Protein AF-A0A0G1MVU1-F1 (afdb_monomer_lite)

Secondary structure (DSSP, 8-state):
-HHHHHHHHHHHHIIIIIHHHTTT-----TT-HHHHHHHHHTTSSS-HHHHHHHHHHTTPPPPS-EEEEE--HHHHHHHHHH-HHHHHHHHHTT--HHHHHH--TT--HHHHHHHHHHHHHHHHHHHHHHHHTT--EEEEETTT--HHHHHHHHHHHTT---

Foldseek 3Di:
DLLVVLLVLLVVCVVPPVVQVVVVDDDDDDCPDLNSQLLSCLVVPDHSVRSVVSSVVSVRDQDQEAEAEDEDLVVVVVCVVPPPVVVVCCVVVVHPPPVDSLDDDPDDPVVSSVSSVSSRVSSVVSQVVSVVVVHHYHYHYPVDDDPVVVVVVVCVSSVNPD

Structure (mmCIF, N/CA/C/O backbone):
data_AF-A0A0G1MVU1-F1
#
_entry.id   AF-A0A0G1MVU1-F1
#
loop_
_atom_site.group_PDB
_atom_site.id
_atom_site.type_symbol
_atom_site.label_atom_id
_atom_site.label_alt_id
_atom_site.label_comp_id
_atom_site.label_asym_id
_atom_site.label_entity_id
_atom_site.label_seq_id
_atom_site.pdbx_PDB_ins_code
_atom_site.Cartn_x
_atom_site.Cartn_y
_atom_site.Cartn_z
_atom_site.occupancy
_atom_site.B_iso_or_equiv
_atom_site.auth_seq_id
_atom_site.auth_comp_id
_atom_site.auth_asym_id
_atom_site.auth_atom_id
_atom_site.pdbx_PDB_model_num
ATOM 1 N N . MET A 1 1 ? -0.578 19.004 -7.685 1.00 54.09 1 MET A N 1
ATOM 2 C CA . MET A 1 1 ? -1.606 17.970 -7.981 1.00 54.09 1 MET A CA 1
ATOM 3 C C . MET A 1 1 ? -1.677 16.858 -6.925 1.00 54.09 1 MET A C 1
ATOM 5 O O . MET A 1 1 ? -2.717 16.225 -6.815 1.00 54.09 1 MET A O 1
ATOM 9 N N . THR A 1 2 ? -0.630 16.641 -6.127 1.00 59.50 2 THR A N 1
ATOM 10 C CA . THR A 1 2 ? -0.486 15.576 -5.110 1.00 59.50 2 THR A CA 1
ATOM 11 C C . THR A 1 2 ? -1.556 15.619 -4.007 1.00 59.50 2 THR A C 1
ATOM 13 O O . THR A 1 2 ? -2.169 14.600 -3.702 1.00 59.50 2 THR A O 1
ATOM 16 N N . GLY A 1 3 ? -1.866 16.808 -3.473 1.00 64.69 3 GLY A N 1
ATOM 17 C CA . GLY A 1 3 ? -2.856 16.957 -2.396 1.00 64.69 3 GLY A CA 1
ATOM 18 C C . GLY A 1 3 ? -4.302 16.638 -2.795 1.00 64.69 3 GLY A C 1
ATOM 19 O O . GLY A 1 3 ? -5.045 16.085 -1.992 1.00 64.69 3 GLY A O 1
ATOM 20 N N . ALA A 1 4 ? -4.688 16.890 -4.051 1.00 71.50 4 ALA A N 1
ATOM 21 C CA . ALA A 1 4 ? -6.047 16.616 -4.528 1.00 71.50 4 ALA A CA 1
ATOM 22 C C . ALA A 1 4 ? -6.365 15.110 -4.561 1.00 71.50 4 ALA A C 1
ATOM 24 O O . ALA A 1 4 ? -7.478 14.701 -4.240 1.00 71.50 4 ALA A O 1
ATOM 25 N N . LEU A 1 5 ? -5.380 14.268 -4.902 1.00 71.38 5 LEU A N 1
ATOM 26 C CA . LEU A 1 5 ? -5.561 12.814 -4.902 1.00 71.38 5 LEU A CA 1
ATOM 27 C C . LEU A 1 5 ? -5.661 12.252 -3.477 1.00 71.38 5 LEU A C 1
ATOM 29 O O . LEU A 1 5 ? -6.431 11.324 -3.235 1.00 71.38 5 LEU A O 1
ATOM 33 N N . ILE A 1 6 ? -4.879 12.805 -2.546 1.00 72.75 6 ILE A N 1
ATOM 34 C CA . ILE A 1 6 ? -4.906 12.411 -1.134 1.00 72.75 6 ILE A CA 1
ATOM 35 C C . ILE A 1 6 ? -6.269 12.758 -0.522 1.00 72.75 6 ILE A C 1
ATOM 37 O O . ILE A 1 6 ? -6.890 11.888 0.083 1.00 72.75 6 ILE A O 1
ATOM 41 N N . ALA A 1 7 ? -6.771 13.972 -0.769 1.00 76.94 7 ALA A N 1
ATOM 42 C CA . ALA A 1 7 ? -8.097 14.400 -0.324 1.00 76.94 7 ALA A CA 1
ATOM 43 C C . ALA A 1 7 ? -9.210 13.498 -0.884 1.00 76.94 7 ALA A C 1
ATOM 45 O O . ALA A 1 7 ? -10.004 12.954 -0.124 1.00 76.94 7 ALA A O 1
ATOM 46 N N . HIS A 1 8 ? -9.194 13.219 -2.192 1.00 78.81 8 HIS A N 1
ATOM 47 C CA . HIS A 1 8 ? -10.178 12.326 -2.808 1.00 78.81 8 HIS A CA 1
ATOM 48 C C . HIS A 1 8 ? -10.160 10.907 -2.209 1.00 78.81 8 HIS A C 1
ATOM 50 O O . HIS A 1 8 ? -11.207 10.294 -2.002 1.00 78.81 8 HIS A O 1
ATOM 56 N N . ARG A 1 9 ? -8.973 10.368 -1.893 1.00 76.75 9 ARG A N 1
ATOM 57 C CA . ARG A 1 9 ? -8.858 9.072 -1.203 1.00 76.75 9 ARG A CA 1
ATOM 58 C C . ARG A 1 9 ? -9.394 9.126 0.224 1.00 76.75 9 ARG A C 1
ATOM 60 O O . ARG A 1 9 ? -9.969 8.135 0.666 1.00 76.75 9 ARG A O 1
ATOM 67 N N . ALA A 1 10 ? -9.208 10.241 0.926 1.00 81.38 10 ALA A N 1
ATOM 68 C CA . ALA A 1 10 ? -9.767 10.432 2.257 1.00 81.38 10 ALA A CA 1
ATOM 69 C C . ALA A 1 10 ? -11.300 10.428 2.231 1.00 81.38 10 ALA A C 1
ATOM 71 O O . ALA A 1 10 ? -11.906 9.775 3.078 1.00 81.38 10 ALA A O 1
ATOM 72 N N . ASP A 1 11 ? -11.912 11.061 1.229 1.00 82.88 11 ASP A N 1
ATOM 73 C CA . ASP A 1 11 ? -13.370 11.073 1.066 1.00 82.88 11 ASP A CA 1
ATOM 74 C C . ASP A 1 11 ? -13.922 9.657 0.843 1.00 82.88 11 ASP A C 1
ATOM 76 O O . ASP A 1 11 ? -14.797 9.214 1.586 1.00 82.88 11 ASP A O 1
ATOM 80 N N . ILE A 1 12 ? -13.329 8.894 -0.087 1.00 82.50 12 ILE A N 1
ATOM 81 C CA . ILE A 1 12 ? -13.685 7.482 -0.333 1.00 82.50 12 ILE A CA 1
ATOM 82 C C . ILE A 1 12 ? -13.532 6.646 0.945 1.00 82.50 12 ILE A C 1
ATOM 84 O O . ILE A 1 12 ? -14.373 5.800 1.261 1.00 82.50 12 ILE A O 1
ATOM 88 N N . TYR A 1 13 ? -12.436 6.853 1.680 1.00 83.75 13 TYR A N 1
ATOM 89 C CA . TYR A 1 13 ? -12.163 6.113 2.908 1.00 83.75 13 TYR A CA 1
ATOM 90 C C . TYR A 1 13 ? -13.210 6.419 3.985 1.00 83.75 13 TYR A C 1
ATOM 92 O O . TYR A 1 13 ? -13.734 5.503 4.620 1.00 83.75 13 TYR A O 1
ATOM 100 N N . ARG A 1 14 ? -13.570 7.692 4.157 1.00 82.00 14 ARG A N 1
ATOM 101 C CA . ARG A 1 14 ? -14.588 8.113 5.122 1.00 82.00 14 ARG A CA 1
ATOM 102 C C . ARG A 1 14 ? -15.966 7.555 4.769 1.00 82.00 14 ARG A C 1
ATOM 104 O O . ARG A 1 14 ? -16.657 7.035 5.639 1.00 82.00 14 ARG A O 1
ATOM 111 N N . GLU A 1 15 ? -16.345 7.605 3.497 1.00 83.62 15 GLU A N 1
ATOM 112 C CA . GLU A 1 15 ? -17.660 7.145 3.050 1.00 83.62 15 GLU A CA 1
ATOM 113 C C . GLU A 1 15 ? -17.829 5.622 3.177 1.00 83.62 15 GLU A C 1
ATOM 115 O O . GLU A 1 15 ? -18.877 5.135 3.606 1.00 83.62 15 GLU A O 1
ATOM 120 N N . HIS A 1 16 ? -16.804 4.846 2.816 1.00 83.75 16 HIS A N 1
ATOM 121 C CA . HIS A 1 16 ? -16.960 3.396 2.656 1.00 83.75 16 HIS A CA 1
ATOM 122 C C . HIS A 1 16 ? -16.268 2.545 3.717 1.00 83.75 16 HIS A C 1
ATOM 124 O O . HIS A 1 16 ? -16.666 1.389 3.899 1.00 83.75 16 HIS A O 1
ATOM 130 N N . VAL A 1 17 ? -15.233 3.065 4.378 1.00 86.62 17 VAL A N 1
ATOM 131 C CA . VAL A 1 17 ? -14.455 2.321 5.379 1.00 86.62 17 VAL A CA 1
ATOM 132 C C . VAL A 1 17 ? -14.889 2.719 6.781 1.00 86.62 17 VAL A C 1
ATOM 134 O O . VAL A 1 17 ? -15.364 1.864 7.524 1.00 86.62 17 VAL A O 1
ATOM 137 N N . GLU A 1 18 ? -14.806 4.004 7.122 1.00 85.06 18 GLU A N 1
ATOM 138 C CA . GLU A 1 18 ? -15.105 4.508 8.473 1.00 85.06 18 GLU A CA 1
ATOM 139 C C . GLU A 1 18 ? -16.523 4.136 8.930 1.00 85.06 18 GLU A C 1
ATOM 141 O O . GLU A 1 18 ? -16.690 3.516 9.981 1.00 85.06 18 GLU A O 1
ATOM 146 N N . ALA A 1 19 ? -17.528 4.364 8.079 1.00 84.44 19 ALA A N 1
ATOM 147 C CA . ALA A 1 19 ? -18.923 4.025 8.372 1.00 84.44 19 ALA A CA 1
ATOM 148 C C . ALA A 1 19 ? -19.172 2.520 8.618 1.00 84.44 19 ALA A C 1
ATOM 150 O O . ALA A 1 19 ? -20.145 2.143 9.274 1.00 84.44 19 ALA A O 1
ATOM 151 N N . LYS A 1 20 ? -18.327 1.632 8.075 1.00 90.19 20 LYS A N 1
ATOM 152 C CA . LYS A 1 20 ? -18.409 0.179 8.314 1.00 90.19 20 LYS A CA 1
ATOM 153 C C . LYS A 1 20 ? -17.645 -0.227 9.571 1.00 90.19 20 LYS A C 1
ATOM 155 O O . LYS A 1 20 ? -18.124 -1.079 10.316 1.00 90.19 20 LYS A O 1
ATOM 160 N N . LEU A 1 21 ? -16.500 0.405 9.831 1.00 88.94 21 LEU A N 1
ATOM 161 C CA . LEU A 1 21 ? -15.728 0.192 11.057 1.00 88.94 21 LEU A CA 1
ATOM 162 C C . LEU A 1 21 ? -16.533 0.588 12.302 1.00 88.94 21 LEU A C 1
ATOM 164 O O . LEU A 1 21 ? -16.515 -0.134 13.292 1.00 88.94 21 LEU A O 1
ATOM 168 N N . GLU A 1 22 ? -17.293 1.686 12.245 1.00 87.81 22 GLU A N 1
ATOM 169 C CA . GLU A 1 22 ? -18.182 2.120 13.339 1.00 87.81 22 GLU A CA 1
ATOM 170 C C . GLU A 1 22 ? -19.292 1.110 13.656 1.00 87.81 22 GLU A C 1
ATOM 172 O O . GLU A 1 22 ? -19.757 1.034 14.790 1.00 87.81 22 GLU A O 1
ATOM 177 N N . LYS A 1 23 ? -19.670 0.279 12.680 1.00 90.56 23 LYS A N 1
ATOM 178 C CA . LYS A 1 23 ? -20.621 -0.830 12.855 1.00 90.56 23 LYS A CA 1
ATOM 179 C C . LYS A 1 23 ? -19.957 -2.116 13.364 1.00 90.56 23 LYS A C 1
ATOM 181 O O . LYS A 1 23 ? -20.600 -3.160 13.378 1.00 90.56 23 LYS A O 1
ATOM 186 N N . GLY A 1 24 ? -18.676 -2.066 13.733 1.00 88.31 24 GLY A N 1
ATOM 187 C CA . GLY A 1 24 ? -17.911 -3.223 14.204 1.00 88.31 24 GLY A CA 1
ATOM 188 C C . GLY A 1 24 ? -17.528 -4.214 13.101 1.00 88.31 24 GLY A C 1
ATOM 189 O O . GLY A 1 24 ? -17.197 -5.358 13.402 1.00 88.31 24 GLY A O 1
ATOM 190 N N . MET A 1 25 ? -17.585 -3.814 11.826 1.00 89.56 25 MET A N 1
ATOM 191 C CA . MET A 1 25 ? -17.243 -4.695 10.707 1.00 89.56 25 MET A CA 1
ATOM 192 C C . MET A 1 25 ? -15.738 -4.704 10.426 1.00 89.56 25 MET A C 1
ATOM 194 O O . MET A 1 25 ? -15.066 -3.679 10.530 1.00 89.56 25 MET A O 1
ATOM 198 N N . VAL A 1 26 ? -15.228 -5.841 9.948 1.00 86.69 26 VAL A N 1
ATOM 199 C CA . VAL A 1 26 ? -13.899 -5.924 9.325 1.00 86.69 26 VAL A CA 1
ATOM 200 C C . VAL A 1 26 ? -13.991 -5.425 7.882 1.00 86.69 26 VAL A C 1
ATOM 202 O O . VAL A 1 26 ? -14.879 -5.830 7.130 1.00 86.69 26 VAL A O 1
ATOM 205 N N . VAL A 1 27 ? -13.068 -4.549 7.477 1.00 88.38 27 VAL A N 1
ATOM 206 C CA . VAL A 1 27 ? -13.032 -3.975 6.124 1.00 88.38 27 VAL A CA 1
ATOM 207 C C . VAL A 1 27 ? -11.693 -4.266 5.459 1.00 88.38 27 VAL A C 1
ATOM 209 O O . VAL A 1 27 ? -10.641 -3.885 5.968 1.00 88.38 27 VAL A O 1
ATOM 212 N N . ILE A 1 28 ? -11.738 -4.886 4.278 1.00 87.38 28 ILE A N 1
ATOM 213 C CA . ILE A 1 28 ? -10.563 -5.084 3.424 1.00 87.38 28 ILE A CA 1
ATOM 214 C C . ILE A 1 28 ? -10.524 -3.963 2.382 1.00 87.38 28 ILE A C 1
ATOM 216 O O . ILE A 1 28 ? -11.317 -3.938 1.441 1.00 87.38 28 ILE A O 1
ATOM 220 N N . ALA A 1 29 ? -9.584 -3.031 2.542 1.00 85.50 29 ALA A N 1
ATOM 221 C CA . ALA A 1 29 ? -9.366 -1.938 1.600 1.00 85.50 29 ALA A CA 1
ATOM 222 C C . ALA A 1 29 ? -8.297 -2.314 0.559 1.00 85.50 29 ALA A C 1
ATOM 224 O O . ALA A 1 29 ? -7.092 -2.219 0.812 1.00 85.50 29 ALA A O 1
ATOM 225 N N . ASN A 1 30 ? -8.729 -2.715 -0.641 1.00 83.31 30 ASN A N 1
ATOM 226 C CA . ASN A 1 30 ? -7.809 -2.961 -1.751 1.00 83.31 30 ASN A CA 1
ATOM 227 C C . ASN A 1 30 ? -7.145 -1.639 -2.183 1.00 83.31 30 ASN A C 1
ATOM 229 O O . ASN A 1 30 ? -7.832 -0.684 -2.538 1.00 83.31 30 ASN A O 1
ATOM 233 N N . ARG A 1 31 ? -5.806 -1.588 -2.168 1.00 80.19 31 ARG A N 1
ATOM 234 C CA . ARG A 1 31 ? -4.993 -0.377 -2.422 1.00 80.19 31 ARG A CA 1
ATOM 235 C C . ARG A 1 31 ? -5.194 0.758 -1.407 1.00 80.19 31 ARG A C 1
ATOM 237 O O . ARG A 1 31 ? -5.239 1.928 -1.800 1.00 80.19 31 ARG A O 1
ATOM 244 N N . GLY A 1 32 ? -5.252 0.412 -0.119 1.00 85.94 32 GLY A N 1
ATOM 245 C CA . GLY A 1 32 ? -5.275 1.366 0.995 1.00 85.94 32 GLY A CA 1
ATOM 246 C C . GLY A 1 32 ? -4.008 2.232 1.134 1.00 85.94 32 GLY A C 1
ATOM 247 O O . GLY A 1 32 ? -3.287 2.498 0.170 1.00 85.94 32 GLY A O 1
ATOM 248 N N . GLU A 1 33 ? -3.713 2.664 2.359 1.00 88.12 33 GLU A N 1
ATOM 249 C CA . GLU A 1 33 ? -2.622 3.599 2.690 1.00 88.12 33 GLU A CA 1
ATOM 250 C C . GLU A 1 33 ? -1.241 3.281 2.070 1.00 88.12 33 GLU A C 1
ATOM 252 O O . GLU A 1 33 ? -0.628 4.208 1.527 1.00 88.12 33 GLU A O 1
ATOM 257 N N . PRO A 1 34 ? -0.768 2.015 2.013 1.00 91.06 34 PRO A N 1
ATOM 258 C CA . PRO A 1 34 ? 0.516 1.696 1.385 1.00 91.06 34 PRO A CA 1
ATOM 259 C C . PRO A 1 34 ? 0.588 2.088 -0.091 1.00 91.06 34 PRO A C 1
ATOM 261 O O . PRO A 1 34 ? 1.652 2.458 -0.581 1.00 91.06 34 PRO A O 1
ATOM 264 N N . ALA A 1 35 ? -0.539 2.031 -0.808 1.00 89.25 35 ALA A N 1
ATOM 265 C CA . ALA A 1 35 ? -0.579 2.426 -2.206 1.00 89.25 35 ALA A CA 1
ATOM 266 C C . ALA A 1 35 ? -0.441 3.944 -2.357 1.00 89.25 35 ALA A C 1
ATOM 268 O O . ALA A 1 35 ? 0.282 4.390 -3.245 1.00 89.25 35 ALA A O 1
ATOM 269 N N . THR A 1 36 ? -1.086 4.747 -1.499 1.00 88.56 36 THR A N 1
ATOM 270 C CA . THR A 1 36 ? -0.913 6.209 -1.560 1.00 88.56 36 THR A CA 1
ATOM 271 C C . THR A 1 36 ? 0.543 6.560 -1.300 1.00 88.56 36 THR A C 1
ATOM 273 O O . THR A 1 36 ? 1.137 7.259 -2.116 1.00 88.56 36 THR A O 1
ATOM 276 N N . LEU A 1 37 ? 1.129 6.007 -0.231 1.00 92.00 37 LEU A N 1
ATOM 277 C CA . LEU A 1 37 ? 2.538 6.204 0.104 1.00 92.00 37 LEU A CA 1
ATOM 278 C C . LEU A 1 37 ? 3.420 5.847 -1.095 1.00 92.00 37 LEU A C 1
ATOM 280 O O . LEU A 1 37 ? 4.088 6.716 -1.641 1.00 92.00 37 LEU A O 1
ATOM 284 N N . ALA A 1 38 ? 3.335 4.611 -1.589 1.00 91.56 38 ALA A N 1
ATOM 285 C CA . ALA A 1 38 ? 4.223 4.141 -2.643 1.00 91.56 38 ALA A CA 1
ATOM 286 C C . ALA A 1 38 ? 4.113 4.946 -3.949 1.00 91.56 38 ALA A C 1
ATOM 288 O O . ALA A 1 38 ? 5.132 5.234 -4.578 1.00 91.56 38 ALA A O 1
ATOM 289 N N . TYR A 1 39 ? 2.899 5.306 -4.380 1.00 86.94 39 TYR A N 1
ATOM 290 C CA . TYR A 1 39 ? 2.706 6.037 -5.635 1.00 86.94 39 TYR A CA 1
ATOM 291 C C . TYR A 1 39 ? 3.036 7.526 -5.515 1.00 86.94 39 TYR A C 1
ATOM 293 O O . TYR A 1 39 ? 3.646 8.068 -6.437 1.00 86.94 39 TYR A O 1
ATOM 301 N N . GLN A 1 4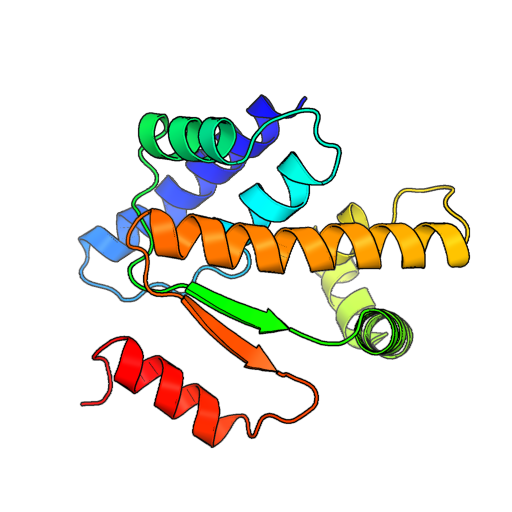0 ? 2.656 8.189 -4.418 1.00 87.31 40 GLN A N 1
ATOM 302 C CA . GLN A 1 40 ? 2.907 9.625 -4.260 1.00 87.31 40 GLN A CA 1
ATOM 303 C C . GLN A 1 40 ? 4.391 9.913 -4.013 1.00 87.31 40 GLN A C 1
ATOM 305 O O . GLN A 1 40 ? 4.926 10.876 -4.557 1.00 87.31 40 GLN A O 1
ATOM 310 N N . THR A 1 41 ? 5.102 9.037 -3.298 1.00 90.75 41 THR A N 1
ATOM 311 C CA . THR A 1 41 ? 6.528 9.249 -2.998 1.00 90.75 41 THR A CA 1
ATOM 312 C C . THR A 1 41 ? 7.467 8.701 -4.072 1.00 90.75 41 THR A C 1
ATOM 314 O O . THR A 1 41 ? 8.671 8.955 -4.026 1.00 90.75 41 THR A O 1
ATOM 317 N N . ALA A 1 42 ? 6.957 7.996 -5.092 1.00 87.50 42 ALA A N 1
ATOM 318 C CA . ALA A 1 42 ? 7.785 7.436 -6.165 1.00 87.50 42 ALA A CA 1
ATOM 319 C C . ALA A 1 42 ? 8.556 8.482 -6.974 1.00 87.50 42 ALA A C 1
ATOM 321 O O . ALA A 1 42 ? 9.665 8.192 -7.429 1.00 87.50 42 ALA A O 1
ATOM 322 N N . ARG A 1 43 ? 7.994 9.685 -7.134 1.00 82.62 43 ARG A N 1
ATOM 323 C CA . ARG A 1 43 ? 8.657 10.814 -7.806 1.00 82.62 43 ARG A CA 1
ATOM 324 C C . ARG A 1 43 ? 9.544 11.640 -6.869 1.00 82.62 43 ARG A C 1
ATOM 326 O O . ARG A 1 43 ? 10.278 12.490 -7.352 1.00 82.62 43 ARG A O 1
ATOM 333 N N . LYS A 1 44 ? 9.525 11.361 -5.556 1.00 82.50 44 LYS A N 1
ATOM 334 C CA . LYS A 1 44 ? 10.229 12.116 -4.500 1.00 82.50 44 LYS A CA 1
ATOM 335 C C . LYS A 1 44 ? 9.864 13.608 -4.424 1.00 82.50 44 LYS A C 1
ATOM 337 O O . LYS A 1 44 ? 10.621 14.390 -3.869 1.00 82.50 44 LYS A O 1
ATOM 342 N N . GLU A 1 45 ? 8.709 13.986 -4.963 1.00 86.06 45 GLU A N 1
ATOM 343 C CA . GLU A 1 45 ? 8.158 15.346 -4.855 1.00 86.06 45 GLU A CA 1
ATOM 344 C C . GLU A 1 45 ? 7.534 15.602 -3.474 1.00 86.06 45 GLU A C 1
ATOM 346 O O . GLU A 1 45 ? 7.395 16.747 -3.064 1.00 86.06 45 GLU A O 1
ATOM 351 N N . ILE A 1 46 ? 7.162 14.529 -2.770 1.00 89.25 46 ILE A N 1
ATOM 352 C CA . ILE A 1 46 ? 6.583 14.534 -1.426 1.00 89.25 46 ILE A CA 1
ATOM 353 C C . ILE A 1 46 ? 7.175 13.371 -0.615 1.00 89.25 46 ILE A C 1
ATOM 355 O O . ILE A 1 46 ? 7.484 12.309 -1.176 1.00 89.25 46 ILE A O 1
ATOM 359 N N . GLY A 1 47 ? 7.365 13.566 0.692 1.00 93.19 47 GLY A N 1
ATOM 360 C CA . GLY A 1 47 ? 7.893 12.546 1.608 1.00 93.19 47 GLY A CA 1
ATOM 361 C C . GLY A 1 47 ? 6.822 11.586 2.146 1.00 93.19 47 GLY A C 1
ATOM 362 O O . GLY A 1 47 ? 5.641 11.920 2.183 1.00 93.19 47 GLY A O 1
ATOM 363 N N . MET A 1 48 ? 7.227 10.394 2.612 1.00 94.94 48 MET A N 1
ATOM 364 C CA . MET A 1 48 ? 6.295 9.438 3.248 1.00 94.94 48 MET A CA 1
ATOM 365 C C . MET A 1 48 ? 5.697 9.992 4.543 1.00 94.94 48 MET A C 1
ATOM 367 O O . MET A 1 48 ? 4.512 9.791 4.786 1.00 94.94 48 MET A O 1
ATOM 371 N N . GLU A 1 49 ? 6.493 10.722 5.330 1.00 96.12 49 GLU A N 1
ATOM 372 C CA . GLU A 1 49 ? 6.021 11.384 6.551 1.00 96.12 49 GLU A CA 1
ATOM 373 C C . GLU A 1 49 ? 4.934 12.416 6.247 1.00 96.12 49 GLU A C 1
ATOM 375 O O . GLU A 1 49 ? 3.911 12.452 6.915 1.00 96.12 49 GLU A O 1
ATOM 380 N N . GLU A 1 50 ? 5.126 13.212 5.197 1.00 94.50 50 GLU A N 1
ATOM 381 C CA . GLU A 1 50 ? 4.174 14.246 4.801 1.00 94.50 50 GLU A CA 1
ATOM 382 C C . GLU A 1 50 ? 2.851 13.632 4.325 1.00 94.50 50 GLU A C 1
ATOM 384 O O . GLU A 1 50 ? 1.790 13.989 4.830 1.00 94.50 50 GLU A O 1
ATOM 389 N N . VAL A 1 51 ? 2.903 12.624 3.443 1.00 92.12 51 VAL A N 1
ATOM 390 C CA . VAL A 1 51 ? 1.702 11.881 3.009 1.00 92.12 51 VAL A CA 1
ATOM 391 C C . VAL A 1 51 ? 0.990 11.228 4.198 1.00 92.12 51 VAL A C 1
ATOM 393 O O . VAL A 1 51 ? -0.239 11.245 4.271 1.00 92.12 51 VAL A O 1
ATOM 396 N N . TRP A 1 52 ? 1.751 10.653 5.131 1.00 93.50 52 TRP A N 1
ATOM 397 C CA . TRP A 1 52 ? 1.212 10.047 6.345 1.00 93.50 52 TRP A CA 1
ATOM 398 C C . TRP A 1 52 ? 0.476 11.070 7.210 1.00 93.50 52 TRP A C 1
ATOM 400 O O . TRP A 1 52 ? -0.680 10.833 7.564 1.00 93.50 52 TRP A O 1
ATOM 410 N N . SER A 1 53 ? 1.101 12.211 7.506 1.00 93.19 53 SER A N 1
ATOM 411 C CA . SER A 1 53 ? 0.490 13.292 8.287 1.00 93.19 53 SER A CA 1
ATOM 412 C C . SER A 1 53 ? -0.798 13.795 7.640 1.00 93.19 53 SER A C 1
ATOM 414 O O . SER A 1 53 ? -1.825 13.849 8.313 1.00 93.19 53 SER A O 1
ATOM 416 N N . MET A 1 54 ? -0.800 14.010 6.320 1.00 91.44 54 MET A N 1
ATOM 417 C CA . MET A 1 54 ? -2.002 14.423 5.585 1.00 91.44 54 MET A CA 1
ATOM 418 C C . MET A 1 54 ? -3.165 13.430 5.738 1.00 91.44 54 MET A C 1
ATOM 420 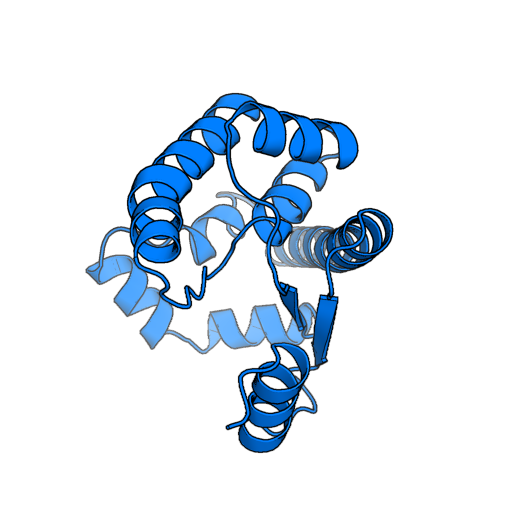O O . MET A 1 54 ? -4.319 13.842 5.866 1.00 91.44 54 MET A O 1
ATOM 424 N N . HIS A 1 55 ? -2.902 12.116 5.752 1.00 89.94 55 HIS A N 1
ATOM 425 C CA . HIS A 1 55 ? -3.948 11.121 6.015 1.00 89.94 55 HIS A CA 1
ATOM 426 C C . HIS A 1 55 ? -4.512 11.226 7.433 1.00 89.94 55 HIS A C 1
ATOM 428 O O . HIS A 1 55 ? -5.729 11.128 7.609 1.00 89.94 55 HIS A O 1
ATOM 434 N N . ARG A 1 56 ? -3.640 11.415 8.435 1.00 91.44 56 ARG A N 1
ATOM 435 C CA . ARG A 1 56 ? -4.058 11.563 9.837 1.00 91.44 56 ARG A CA 1
ATOM 436 C C . ARG A 1 56 ? -4.922 12.811 10.012 1.00 91.44 56 ARG A C 1
ATOM 438 O O . ARG A 1 56 ? -5.999 12.718 10.591 1.00 91.44 56 ARG A O 1
ATOM 445 N N . GLU A 1 57 ? -4.483 13.938 9.455 1.00 89.81 57 GLU A N 1
ATOM 446 C CA . GLU A 1 57 ? -5.206 15.218 9.461 1.00 89.81 57 GLU A CA 1
ATOM 447 C C . GLU A 1 57 ? -6.558 15.120 8.744 1.00 89.81 57 GLU A C 1
ATOM 449 O O . GLU A 1 57 ? -7.538 15.729 9.165 1.00 89.81 57 GLU A O 1
ATOM 454 N N . SER A 1 58 ? -6.644 14.287 7.703 1.00 84.69 58 SER A N 1
ATOM 455 C CA . SER A 1 58 ? -7.891 14.029 6.971 1.00 84.69 58 SER A CA 1
ATOM 456 C C . SER A 1 58 ? -8.835 13.042 7.680 1.00 84.69 58 SER A C 1
ATOM 458 O O . SER A 1 58 ? -9.912 12.732 7.156 1.00 84.69 58 SER A O 1
ATOM 460 N N . GLY A 1 59 ? -8.455 12.529 8.854 1.00 82.44 59 GLY A N 1
ATOM 461 C CA . GLY A 1 59 ? -9.272 11.623 9.663 1.00 82.44 59 GLY A CA 1
ATOM 462 C C . GLY A 1 59 ? -9.335 10.180 9.154 1.00 82.44 59 GLY A C 1
ATOM 463 O O . GLY A 1 59 ? -10.163 9.407 9.627 1.00 82.44 59 GLY A O 1
ATOM 464 N N . ILE A 1 60 ? -8.477 9.782 8.210 1.00 86.50 60 ILE A N 1
ATOM 465 C CA . ILE A 1 60 ? -8.320 8.366 7.840 1.00 86.50 60 ILE A CA 1
ATOM 466 C C . ILE A 1 60 ? -7.773 7.659 9.077 1.00 86.50 60 ILE A C 1
ATOM 468 O O . ILE A 1 60 ? -6.787 8.144 9.611 1.00 86.50 60 ILE A O 1
ATOM 472 N N . ARG A 1 61 ? -8.332 6.545 9.571 1.00 87.06 61 ARG A N 1
ATOM 473 C CA . ARG A 1 61 ? -7.725 5.778 10.686 1.00 87.06 61 ARG A CA 1
ATOM 474 C C . ARG A 1 61 ? -6.482 4.984 10.267 1.00 87.06 61 ARG A C 1
ATOM 476 O O . ARG A 1 61 ? -6.250 4.735 9.087 1.00 87.06 61 ARG A O 1
ATOM 483 N N . LYS A 1 62 ? -5.633 4.632 11.239 1.00 90.62 62 LYS A N 1
ATOM 484 C CA . LYS A 1 62 ? -4.468 3.768 10.995 1.00 90.62 62 LYS A CA 1
ATOM 485 C C . LYS A 1 62 ? -4.981 2.349 10.711 1.00 90.62 62 LYS A C 1
ATOM 487 O O . LYS A 1 62 ? -5.835 1.887 11.470 1.00 90.62 62 LYS A O 1
ATOM 492 N N . PRO A 1 63 ? -4.483 1.647 9.680 1.00 90.81 63 PRO A N 1
ATOM 493 C CA . PRO A 1 63 ? -4.856 0.260 9.433 1.00 90.81 63 PRO A CA 1
ATOM 494 C C . PRO A 1 63 ? -4.533 -0.640 10.632 1.00 90.81 63 PRO A C 1
ATOM 496 O O . PRO A 1 63 ? -3.477 -0.502 11.249 1.00 90.81 63 PRO A O 1
ATOM 499 N N . GLY A 1 64 ? -5.416 -1.596 10.932 1.00 91.25 64 GLY A N 1
ATOM 500 C CA . GLY A 1 64 ? -5.133 -2.642 11.924 1.00 91.25 64 GLY A CA 1
ATOM 501 C C . GLY A 1 64 ? -4.097 -3.657 11.428 1.00 91.25 64 GLY A C 1
ATOM 502 O O . GLY A 1 64 ? -3.289 -4.153 12.204 1.00 91.25 64 GLY A O 1
ATOM 503 N N . LEU A 1 65 ? -4.087 -3.911 10.119 1.00 92.75 65 LEU A N 1
ATOM 504 C CA . LEU A 1 65 ? -3.132 -4.769 9.428 1.00 92.75 65 LEU A CA 1
ATOM 505 C C . LEU A 1 65 ? -2.940 -4.260 8.002 1.00 92.75 65 LEU A C 1
ATOM 507 O O . LEU A 1 65 ? -3.892 -3.862 7.329 1.00 92.75 65 LEU A O 1
ATOM 511 N N . VAL A 1 66 ? -1.705 -4.324 7.524 1.00 94.50 66 VAL A N 1
ATOM 512 C CA . VAL A 1 66 ? -1.367 -4.165 6.114 1.00 94.50 66 VAL A CA 1
ATOM 513 C C . VAL A 1 66 ? -0.827 -5.479 5.573 1.00 94.50 66 VAL A C 1
ATOM 515 O O . VAL A 1 66 ? 0.148 -6.016 6.090 1.00 94.50 66 VAL A O 1
ATOM 518 N N . VAL A 1 67 ? -1.419 -5.952 4.480 1.00 92.69 67 VAL A N 1
ATOM 519 C CA . VAL A 1 67 ? -0.906 -7.082 3.703 1.00 92.69 67 VAL A CA 1
ATOM 520 C C . VAL A 1 67 ? -0.311 -6.543 2.406 1.00 92.69 67 VAL A C 1
ATOM 522 O O . VAL A 1 67 ? -1.016 -5.965 1.578 1.00 92.69 67 VAL A O 1
ATOM 525 N N . LEU A 1 68 ? 1.000 -6.701 2.236 1.00 92.56 68 LEU A N 1
ATOM 526 C CA . LEU A 1 68 ? 1.710 -6.364 1.006 1.00 92.56 68 LEU A CA 1
ATOM 527 C C . LEU A 1 68 ? 1.924 -7.625 0.183 1.00 92.56 68 LEU A C 1
ATOM 529 O O . LEU A 1 68 ? 2.739 -8.468 0.545 1.00 92.56 68 LEU A O 1
ATOM 533 N N . THR A 1 69 ? 1.231 -7.727 -0.945 1.00 89.06 69 THR A N 1
ATOM 534 C CA . THR A 1 69 ? 1.470 -8.773 -1.940 1.00 89.06 69 THR A CA 1
ATOM 535 C C . THR A 1 69 ? 2.535 -8.307 -2.926 1.00 89.06 69 THR A C 1
ATOM 537 O O . THR A 1 69 ? 2.408 -7.267 -3.576 1.00 89.06 69 THR A O 1
ATOM 540 N N . ILE A 1 70 ? 3.626 -9.061 -3.014 1.00 88.69 70 ILE A N 1
ATOM 541 C CA . ILE A 1 70 ? 4.813 -8.693 -3.781 1.00 88.69 70 ILE A CA 1
ATOM 542 C C . ILE A 1 70 ? 5.078 -9.760 -4.852 1.00 88.69 70 ILE A C 1
ATOM 544 O O . ILE A 1 70 ? 4.886 -10.950 -4.632 1.00 88.69 70 ILE A O 1
ATOM 548 N N . CYS A 1 71 ? 5.490 -9.327 -6.041 1.00 86.81 71 CYS A N 1
ATOM 549 C CA . CYS A 1 71 ? 6.127 -10.161 -7.066 1.00 86.81 71 CYS A CA 1
ATOM 550 C C . CYS A 1 71 ? 7.194 -9.345 -7.785 1.00 86.81 71 CYS A C 1
ATOM 552 O O . CYS A 1 71 ? 7.181 -8.106 -7.762 1.00 86.81 71 CYS A O 1
ATOM 554 N N . SER A 1 72 ? 8.095 -10.040 -8.465 1.00 87.81 72 SER A N 1
ATOM 555 C CA . SER A 1 72 ? 9.105 -9.448 -9.316 1.00 87.81 72 SER A CA 1
ATOM 556 C C . SER A 1 72 ? 8.454 -8.542 -10.377 1.00 87.81 72 SER A C 1
ATOM 558 O O . SER A 1 72 ? 7.411 -8.875 -10.953 1.00 87.81 72 SER A O 1
ATOM 560 N N . PRO A 1 73 ? 9.054 -7.374 -10.681 1.00 85.56 73 PRO A N 1
ATOM 561 C CA . PRO A 1 73 ? 8.509 -6.450 -11.677 1.00 85.56 73 PRO A CA 1
ATOM 562 C C . PRO A 1 73 ? 8.301 -7.071 -13.064 1.00 85.56 73 PRO A C 1
ATOM 564 O O . PRO A 1 73 ? 7.434 -6.612 -13.805 1.00 85.56 73 PRO A O 1
ATOM 567 N N . ASN A 1 74 ? 9.086 -8.098 -13.406 1.00 84.06 74 ASN A N 1
ATOM 568 C CA . ASN A 1 74 ? 8.961 -8.833 -14.663 1.00 84.06 74 ASN A CA 1
ATOM 569 C C . ASN A 1 74 ? 7.682 -9.683 -14.668 1.00 84.06 74 ASN A C 1
ATOM 571 O O . ASN A 1 74 ? 6.864 -9.521 -15.567 1.00 84.06 74 ASN A O 1
ATOM 575 N N . ILE A 1 75 ? 7.442 -10.481 -13.620 1.00 83.88 75 ILE A N 1
ATOM 576 C CA . ILE A 1 75 ? 6.207 -11.267 -13.486 1.00 83.88 75 ILE A CA 1
ATOM 577 C C . ILE A 1 75 ? 4.974 -10.364 -13.430 1.00 83.88 75 ILE A C 1
ATOM 579 O O . ILE A 1 75 ? 3.973 -10.649 -14.084 1.00 83.88 75 ILE A O 1
ATOM 583 N N . ALA A 1 76 ? 5.047 -9.235 -12.720 1.00 82.12 76 ALA A N 1
ATOM 584 C CA . ALA A 1 76 ? 3.970 -8.247 -12.719 1.00 82.12 76 ALA A CA 1
ATOM 585 C C . ALA A 1 76 ? 3.672 -7.706 -14.131 1.00 82.12 76 ALA A C 1
ATOM 587 O O . ALA A 1 76 ? 2.511 -7.507 -14.488 1.00 82.12 76 ALA A O 1
ATOM 588 N N . ALA A 1 77 ? 4.711 -7.458 -14.938 1.00 78.19 77 ALA A N 1
ATOM 589 C CA . ALA A 1 77 ? 4.555 -7.000 -16.315 1.00 78.19 77 ALA A CA 1
ATOM 590 C C . ALA A 1 77 ? 3.982 -8.092 -17.229 1.00 78.19 77 ALA A C 1
ATOM 592 O O . ALA A 1 77 ? 3.167 -7.783 -18.096 1.00 78.19 77 ALA A O 1
ATOM 593 N N . ASP A 1 78 ? 4.373 -9.350 -17.033 1.00 79.12 78 ASP A N 1
ATOM 594 C CA . ASP A 1 78 ? 3.888 -10.466 -17.843 1.00 79.12 78 ASP A CA 1
ATOM 595 C C . ASP A 1 78 ? 2.437 -10.826 -17.515 1.00 79.12 78 ASP A C 1
ATOM 597 O O . ASP A 1 78 ? 1.642 -10.980 -18.442 1.00 79.12 78 ASP A O 1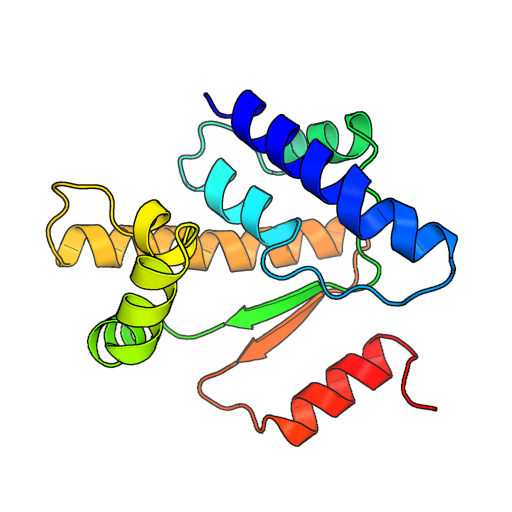
ATOM 601 N N . ARG A 1 79 ? 2.048 -10.824 -16.229 1.00 75.31 79 ARG A N 1
ATOM 602 C CA . ARG A 1 79 ? 0.646 -10.982 -15.790 1.00 75.31 79 ARG A CA 1
ATOM 603 C C . ARG A 1 79 ? -0.272 -9.926 -16.416 1.00 75.31 79 ARG A C 1
ATOM 605 O O . ARG A 1 79 ? -1.383 -10.232 -16.822 1.00 75.31 79 ARG A O 1
ATOM 612 N N . GLU A 1 80 ? 0.194 -8.688 -16.568 1.00 69.75 80 GLU A N 1
ATOM 613 C CA . GLU A 1 80 ? -0.601 -7.631 -17.208 1.00 69.75 80 GLU A CA 1
ATOM 614 C C . GLU A 1 80 ? -0.765 -7.817 -18.729 1.00 69.75 80 GLU A C 1
ATOM 616 O O . GLU A 1 80 ? -1.740 -7.333 -19.308 1.00 69.75 80 GLU A O 1
ATOM 621 N N . LYS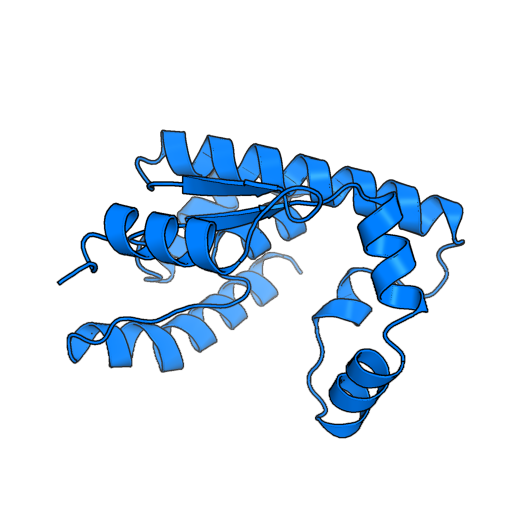 A 1 81 ? 0.179 -8.494 -19.398 1.00 66.69 81 LYS A N 1
ATOM 622 C CA . LYS A 1 81 ? 0.064 -8.822 -20.830 1.00 66.69 81 LYS A CA 1
ATOM 623 C C . LYS A 1 81 ? -0.906 -9.978 -21.061 1.00 66.69 81 LYS A C 1
ATOM 625 O O . LYS A 1 81 ? -1.633 -9.961 -22.051 1.00 66.69 81 LYS A O 1
ATOM 630 N N . THR A 1 82 ? -0.890 -10.978 -20.181 1.00 59.66 82 THR A N 1
ATOM 631 C CA . THR A 1 82 ? -1.717 -12.185 -20.303 1.00 59.66 82 THR A CA 1
ATOM 632 C C . THR A 1 82 ? -3.144 -11.979 -19.812 1.00 59.66 82 THR A C 1
ATOM 634 O O . THR A 1 82 ? -4.060 -12.620 -20.329 1.00 59.66 82 THR A O 1
ATOM 637 N N . ASP A 1 83 ? -3.375 -11.046 -18.887 1.00 57.34 83 ASP A N 1
ATOM 638 C CA . ASP A 1 83 ? -4.705 -10.790 -18.336 1.00 57.34 83 ASP A CA 1
ATOM 639 C C . ASP A 1 83 ? -5.562 -9.874 -19.233 1.00 57.34 83 ASP A C 1
ATOM 641 O O . ASP A 1 83 ? -5.959 -8.753 -18.893 1.00 57.34 83 ASP A O 1
ATOM 645 N N . SER A 1 84 ? -5.871 -10.382 -20.429 1.00 51.19 84 SER A N 1
ATOM 646 C CA . SER A 1 84 ? -6.829 -9.777 -21.363 1.00 51.19 84 SER A CA 1
ATOM 647 C C . SER A 1 84 ? -8.244 -9.683 -20.769 1.00 51.19 84 SER A C 1
ATOM 649 O O . SER A 1 84 ? -9.011 -8.794 -21.140 1.00 51.19 84 SER A O 1
ATOM 651 N N . SER A 1 85 ? -8.572 -10.541 -19.794 1.00 49.28 85 SER A N 1
ATOM 652 C CA . SER A 1 85 ? -9.872 -10.586 -19.117 1.00 49.28 85 SER A CA 1
ATOM 653 C C . SER A 1 85 ? -10.043 -9.480 -18.067 1.00 49.28 85 SER A C 1
ATOM 655 O O . SER A 1 85 ? -11.134 -8.923 -17.930 1.00 49.28 85 SER A O 1
ATOM 657 N N . TYR A 1 86 ? -8.977 -9.125 -17.343 1.00 50.78 86 TYR A N 1
ATOM 658 C CA . TYR A 1 86 ? -8.981 -8.037 -16.362 1.00 50.78 86 TYR A CA 1
ATOM 659 C C . TYR A 1 86 ? -8.908 -6.672 -17.049 1.00 50.78 86 TYR A C 1
ATOM 661 O O . TYR A 1 86 ? -9.658 -5.762 -16.703 1.00 50.78 86 TYR A O 1
ATOM 669 N N . ALA A 1 87 ? -8.098 -6.550 -18.108 1.00 49.34 87 ALA A N 1
ATOM 670 C CA . ALA A 1 87 ? -8.076 -5.356 -18.952 1.00 49.34 87 ALA A CA 1
ATOM 671 C C . ALA A 1 87 ? -9.422 -5.100 -19.658 1.00 49.34 87 ALA A C 1
ATOM 673 O O . ALA A 1 87 ? -9.768 -3.944 -19.906 1.00 49.34 87 ALA A O 1
ATOM 674 N N . ARG A 1 88 ? -10.182 -6.159 -19.976 1.00 49.47 88 ARG A N 1
ATOM 675 C CA . ARG A 1 88 ? -11.544 -6.070 -20.520 1.00 49.47 88 ARG A CA 1
ATOM 676 C C . ARG A 1 88 ? -12.563 -5.675 -19.446 1.00 49.47 88 ARG A C 1
ATOM 678 O O . ARG A 1 88 ? -13.297 -4.716 -19.660 1.00 49.47 88 ARG A O 1
ATOM 685 N N . ARG A 1 89 ? -12.527 -6.301 -18.262 1.00 53.28 89 ARG A N 1
ATOM 686 C CA . ARG A 1 89 ? -13.403 -5.960 -17.122 1.00 53.28 89 ARG A CA 1
ATOM 687 C C . ARG A 1 89 ? -13.176 -4.546 -16.565 1.00 53.28 89 ARG A C 1
ATOM 689 O O . ARG A 1 89 ? -14.148 -3.875 -16.240 1.00 53.28 89 ARG A O 1
ATOM 696 N N . GLU A 1 90 ? -11.940 -4.036 -16.519 1.00 50.78 90 GLU A N 1
ATOM 697 C CA . GLU A 1 90 ? -11.673 -2.633 -16.132 1.00 50.78 90 GLU A CA 1
ATOM 698 C C . GLU A 1 90 ? -12.174 -1.611 -17.172 1.00 50.78 90 GLU A C 1
ATOM 700 O O . GLU A 1 90 ? -12.515 -0.487 -16.796 1.00 50.78 90 GLU A O 1
ATOM 705 N N . ARG A 1 91 ? -12.215 -1.976 -18.466 1.00 49.03 91 ARG A N 1
ATOM 706 C CA . ARG A 1 91 ? -12.766 -1.126 -19.542 1.00 49.03 91 ARG A CA 1
ATOM 707 C C . ARG A 1 91 ? -14.291 -1.138 -19.559 1.00 49.03 91 ARG A C 1
ATOM 709 O O . ARG A 1 91 ? -14.884 -0.082 -19.734 1.00 49.03 91 ARG A O 1
ATOM 716 N N . GLU A 1 92 ? -14.903 -2.304 -19.363 1.00 50.25 92 GLU A N 1
ATOM 717 C CA . GLU A 1 92 ? -16.363 -2.473 -19.312 1.00 50.25 92 GLU A CA 1
ATOM 718 C C . GLU A 1 92 ? -16.960 -1.909 -18.003 1.00 50.25 92 GLU A C 1
ATOM 720 O O . GLU A 1 92 ? -18.072 -1.396 -18.014 1.00 50.25 92 GLU A O 1
ATOM 725 N N . GLY A 1 93 ? -16.205 -1.921 -16.894 1.00 49.97 93 GLY A N 1
ATOM 726 C CA . GLY A 1 93 ? -16.622 -1.399 -15.582 1.00 49.97 93 GLY A CA 1
ATOM 727 C C . GLY A 1 93 ? -16.269 0.068 -15.290 1.00 49.97 93 GLY A C 1
ATOM 728 O O . GLY A 1 93 ? -16.451 0.520 -14.164 1.00 49.97 93 GLY A O 1
ATOM 729 N N . GLY A 1 94 ? -15.720 0.815 -16.254 1.00 38.66 94 GLY A N 1
ATOM 730 C CA . GLY A 1 94 ? -15.597 2.280 -16.182 1.00 38.66 94 GLY A CA 1
ATOM 731 C C . GLY A 1 94 ? -14.668 2.893 -15.116 1.00 38.66 94 GLY A C 1
ATOM 732 O O . GLY A 1 94 ? -14.651 4.114 -14.994 1.00 38.66 94 GLY A O 1
ATOM 733 N N . GLY A 1 95 ? -13.871 2.123 -14.361 1.00 42.84 95 GLY A N 1
ATOM 734 C CA . GLY A 1 95 ? -13.209 2.658 -13.149 1.00 42.84 95 GLY A CA 1
ATOM 735 C C . GLY A 1 95 ? -11.802 2.152 -12.826 1.00 42.84 95 GLY A C 1
ATOM 736 O O . GLY A 1 95 ? -11.275 2.443 -11.754 1.00 42.84 95 GLY A O 1
ATOM 737 N N . GLY A 1 96 ? -11.163 1.400 -13.720 1.00 40.72 96 GLY A N 1
ATOM 738 C CA . GLY A 1 96 ? -9.848 0.817 -13.461 1.00 40.72 96 GLY A CA 1
ATOM 739 C C . GLY A 1 96 ? -8.695 1.823 -13.366 1.00 40.72 96 GLY A C 1
ATOM 740 O O . GLY A 1 96 ? -8.063 2.154 -14.371 1.00 40.72 96 GLY A O 1
ATOM 741 N N . LEU A 1 97 ? -8.380 2.315 -12.163 1.00 42.78 97 LEU A N 1
ATOM 742 C CA . LEU A 1 97 ? -7.205 3.170 -11.907 1.00 42.78 97 LEU A CA 1
ATOM 743 C C . LEU A 1 97 ? -5.875 2.381 -11.961 1.00 42.78 97 LEU A C 1
ATOM 745 O O . LEU A 1 97 ? -4.800 2.972 -12.054 1.00 42.78 97 LEU A O 1
ATOM 749 N N . SER A 1 98 ? -5.931 1.045 -11.929 1.00 44.03 98 SER A N 1
ATOM 750 C CA . SER A 1 98 ? -4.775 0.143 -11.828 1.00 44.03 98 SER A CA 1
ATOM 751 C C . SER A 1 98 ? -3.850 0.186 -13.046 1.00 44.03 98 SER A C 1
ATOM 753 O O . SER A 1 98 ? -2.646 0.437 -12.913 1.00 44.03 98 SER A O 1
ATOM 755 N N . GLY A 1 99 ? -4.409 -0.038 -14.239 1.00 44.50 99 GLY A N 1
ATOM 756 C CA . GLY A 1 99 ? -3.637 -0.039 -15.481 1.00 44.50 99 GLY A CA 1
ATOM 757 C C . GLY A 1 99 ? -3.204 1.365 -15.901 1.00 44.50 99 GLY A C 1
ATOM 758 O O . GLY A 1 99 ? -2.101 1.540 -16.415 1.00 44.50 99 GLY A O 1
ATOM 759 N N . LYS A 1 100 ? -4.036 2.379 -15.622 1.00 47.56 100 LYS A N 1
ATOM 760 C CA . LYS A 1 100 ? -3.821 3.774 -16.050 1.00 47.56 100 LYS A CA 1
ATOM 761 C C . LYS A 1 100 ? -2.702 4.489 -15.285 1.00 47.56 100 LYS A C 1
ATOM 763 O O . LYS A 1 100 ? -1.961 5.254 -15.885 1.00 47.56 100 LYS A O 1
ATOM 768 N N . ILE A 1 101 ? -2.535 4.230 -13.984 1.00 48.59 101 ILE A N 1
ATOM 769 C CA . ILE A 1 101 ? -1.475 4.877 -13.181 1.00 48.59 101 ILE A CA 1
ATOM 770 C C . ILE A 1 101 ? -0.085 4.329 -13.544 1.00 48.59 101 ILE A C 1
ATOM 772 O O . ILE A 1 101 ? 0.923 5.042 -13.456 1.00 48.59 101 ILE A O 1
ATOM 776 N N . THR A 1 102 ? -0.018 3.064 -13.963 1.00 49.84 102 THR A N 1
ATOM 777 C CA . THR A 1 102 ? 1.242 2.442 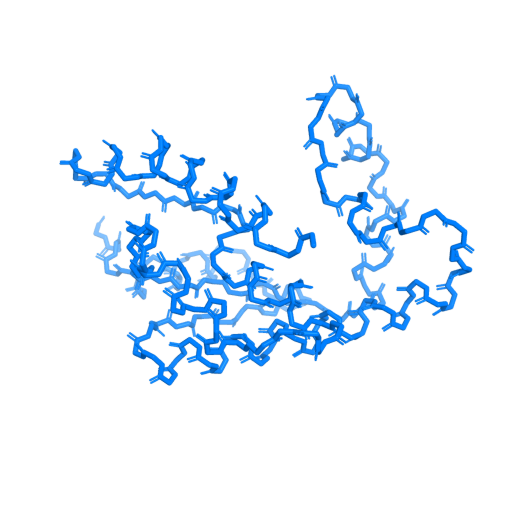-14.380 1.00 49.84 102 THR A CA 1
ATOM 778 C C . THR A 1 102 ? 1.573 2.770 -15.833 1.00 49.84 102 THR A C 1
ATOM 780 O O . THR A 1 102 ? 2.735 3.044 -16.119 1.00 49.84 102 THR A O 1
ATOM 783 N N . ARG A 1 103 ? 0.571 2.789 -16.729 1.00 52.84 103 ARG A N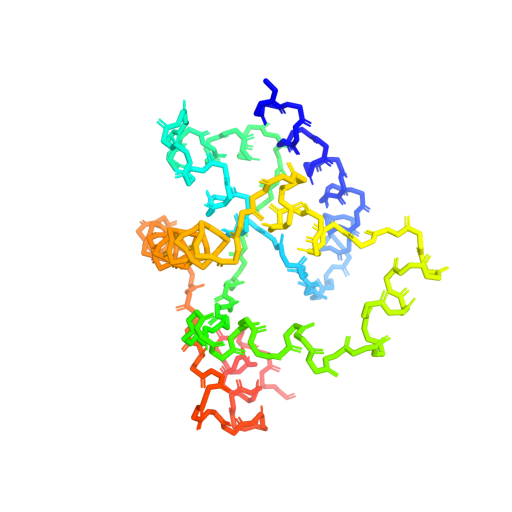 1
ATOM 784 C CA . ARG A 1 103 ? 0.688 3.165 -18.150 1.00 52.84 103 ARG A CA 1
ATOM 785 C C . ARG A 1 103 ? 0.534 4.671 -18.330 1.00 52.84 103 ARG A C 1
ATOM 787 O O . ARG A 1 103 ? -0.540 5.155 -18.669 1.00 52.84 103 ARG A O 1
ATOM 794 N N . GLU A 1 104 ? 1.618 5.408 -18.120 1.00 57.88 104 GLU A N 1
ATOM 795 C CA . GLU A 1 104 ? 1.675 6.796 -18.583 1.00 57.88 104 GLU A CA 1
ATOM 796 C C . GLU A 1 104 ? 1.785 6.785 -20.114 1.00 57.88 104 GLU A C 1
ATOM 798 O O . GLU A 1 104 ? 2.660 6.125 -20.684 1.00 57.88 104 GLU A O 1
ATOM 803 N N . SER A 1 105 ? 0.839 7.445 -20.782 1.00 54.47 105 SER A N 1
ATOM 804 C CA . SER A 1 105 ? 0.783 7.537 -22.240 1.00 54.47 105 SER A CA 1
ATOM 805 C C . SER A 1 105 ? 2.113 8.068 -22.783 1.00 54.47 105 SER A C 1
ATOM 807 O O . SER A 1 105 ? 2.547 9.145 -22.387 1.00 54.47 105 SER A O 1
ATOM 809 N N . GLY A 1 106 ? 2.754 7.320 -23.685 1.00 58.56 106 GLY A N 1
ATOM 810 C CA . GLY A 1 106 ? 4.001 7.730 -24.345 1.00 58.56 106 GLY A CA 1
ATOM 811 C C . GLY A 1 106 ? 5.285 7.073 -23.828 1.00 58.56 106 GLY A C 1
ATOM 812 O O . GLY A 1 106 ? 6.319 7.233 -24.470 1.00 58.56 106 GLY A O 1
ATOM 813 N N . LEU A 1 107 ? 5.243 6.293 -22.741 1.00 62.22 107 LEU A N 1
ATOM 814 C CA . LEU A 1 107 ? 6.416 5.540 -22.281 1.00 62.22 107 LEU A CA 1
ATOM 815 C C . LEU A 1 107 ? 6.649 4.272 -23.113 1.00 62.22 107 LEU A C 1
ATOM 817 O O . LEU A 1 107 ? 5.732 3.481 -23.356 1.00 62.22 107 LEU A O 1
ATOM 821 N N . LYS A 1 108 ? 7.907 4.027 -23.492 1.00 74.69 108 LYS A N 1
ATOM 822 C CA . LYS A 1 108 ? 8.341 2.765 -24.109 1.00 74.69 108 LYS A CA 1
ATOM 823 C C . LYS A 1 108 ? 8.331 1.634 -23.074 1.00 74.69 108 LYS A C 1
ATOM 825 O O . LYS A 1 108 ? 8.450 1.861 -21.871 1.00 74.69 108 LYS A O 1
ATOM 830 N N . ASN A 1 109 ? 8.280 0.383 -23.540 1.00 73.06 109 ASN A N 1
ATOM 831 C CA . ASN A 1 109 ? 8.252 -0.808 -22.672 1.00 73.06 109 ASN A CA 1
ATOM 832 C C . ASN A 1 109 ? 9.376 -0.841 -21.616 1.00 73.06 109 ASN A C 1
ATOM 834 O O . ASN A 1 109 ? 9.144 -1.257 -20.481 1.00 73.06 109 ASN A O 1
ATOM 838 N N . ASN A 1 110 ? 10.577 -0.367 -21.960 1.00 75.81 110 ASN A N 1
ATOM 839 C CA . ASN A 1 110 ? 11.709 -0.326 -21.030 1.00 75.81 110 ASN A CA 1
ATOM 840 C C . ASN A 1 110 ? 11.525 0.730 -19.926 1.00 75.81 110 ASN A C 1
ATOM 842 O O . ASN A 1 110 ? 11.779 0.446 -18.757 1.00 75.81 110 ASN A O 1
ATOM 846 N N . GLU A 1 111 ? 11.012 1.913 -20.269 1.00 78.19 111 GLU A N 1
ATOM 847 C CA . GLU A 1 111 ? 10.737 2.999 -19.314 1.00 78.19 111 GLU A CA 1
ATOM 848 C C . GLU A 1 111 ? 9.582 2.622 -18.374 1.00 78.19 111 GLU A C 1
ATOM 850 O O . GLU A 1 111 ? 9.621 2.871 -17.168 1.00 78.19 111 GLU A O 1
ATOM 855 N N . MET A 1 112 ? 8.583 1.920 -18.912 1.00 76.19 112 MET A N 1
ATOM 856 C CA . MET A 1 112 ? 7.493 1.313 -18.151 1.00 76.19 112 MET A CA 1
ATOM 857 C C . MET A 1 112 ? 8.000 0.302 -17.116 1.00 76.19 112 MET A C 1
ATOM 859 O O . MET A 1 112 ? 7.548 0.303 -15.967 1.00 76.19 112 MET A O 1
ATOM 863 N N . LEU A 1 113 ? 8.950 -0.557 -17.495 1.00 81.00 113 LEU A N 1
ATOM 864 C CA . LEU A 1 113 ? 9.555 -1.521 -16.577 1.00 81.00 113 LEU A CA 1
ATOM 865 C C . LEU A 1 113 ? 10.399 -0.826 -15.500 1.00 81.00 113 LEU A C 1
ATOM 867 O O . LEU A 1 113 ? 10.345 -1.210 -14.330 1.00 81.00 113 LEU A O 1
ATOM 871 N N . GLU A 1 114 ? 11.140 0.223 -15.856 1.00 84.25 114 GLU A N 1
ATOM 872 C CA . GLU A 1 114 ? 11.902 1.015 -14.889 1.00 84.25 114 GLU A CA 1
ATOM 873 C C . GLU A 1 114 ? 10.980 1.711 -13.876 1.00 84.25 114 GLU A C 1
ATOM 875 O O . GLU A 1 114 ? 11.220 1.648 -12.665 1.00 84.25 114 GLU A O 1
ATOM 880 N N . ARG A 1 115 ? 9.870 2.296 -14.342 1.00 82.44 115 ARG A N 1
ATOM 881 C CA . ARG A 1 115 ? 8.832 2.872 -13.475 1.00 82.44 115 ARG A CA 1
ATOM 882 C C . ARG A 1 115 ? 8.270 1.826 -12.511 1.00 82.44 115 ARG A C 1
ATOM 884 O O . ARG A 1 115 ? 8.171 2.098 -11.315 1.00 82.44 115 ARG A O 1
ATOM 891 N N . ARG A 1 116 ? 7.965 0.613 -12.989 1.00 83.69 116 ARG A N 1
ATOM 892 C CA . ARG A 1 116 ? 7.516 -0.498 -12.125 1.00 83.69 116 ARG A CA 1
ATOM 893 C C . ARG A 1 116 ? 8.552 -0.851 -11.071 1.00 83.69 116 ARG A C 1
ATOM 895 O O . ARG A 1 116 ? 8.194 -0.992 -9.908 1.00 83.69 116 ARG A O 1
ATOM 902 N N . ARG A 1 117 ? 9.834 -0.940 -11.442 1.00 89.44 117 ARG A N 1
ATOM 903 C CA . ARG A 1 117 ? 10.927 -1.185 -10.484 1.00 89.44 117 ARG A CA 1
ATOM 904 C C . ARG A 1 117 ? 10.992 -0.090 -9.417 1.00 89.44 117 ARG A C 1
ATOM 906 O O . ARG A 1 117 ? 11.185 -0.409 -8.246 1.00 89.44 117 ARG A O 1
ATOM 913 N N . LYS A 1 118 ? 10.799 1.181 -9.792 1.00 88.50 118 LYS A N 1
ATOM 914 C CA . LYS A 1 118 ? 10.742 2.308 -8.843 1.00 88.50 118 LYS A CA 1
ATOM 915 C C . LYS A 1 118 ? 9.558 2.169 -7.883 1.00 88.50 118 LYS A C 1
ATOM 917 O O . LYS A 1 118 ? 9.773 2.186 -6.676 1.00 88.50 118 LYS A O 1
ATOM 922 N N . ILE A 1 119 ? 8.347 1.954 -8.396 1.00 88.19 119 ILE A N 1
ATOM 923 C CA . ILE A 1 119 ? 7.134 1.786 -7.573 1.00 88.19 119 ILE A CA 1
ATOM 924 C C . ILE A 1 119 ? 7.252 0.565 -6.654 1.00 88.19 119 ILE A C 1
ATOM 926 O O . ILE A 1 119 ? 6.942 0.652 -5.472 1.00 88.19 119 ILE A O 1
ATOM 930 N N . HIS A 1 120 ? 7.758 -0.559 -7.160 1.00 90.62 120 HIS A N 1
ATOM 931 C CA . HIS A 1 120 ? 7.980 -1.769 -6.370 1.00 90.62 120 HIS A CA 1
ATOM 932 C C . HIS A 1 120 ? 8.914 -1.503 -5.179 1.00 90.62 120 HIS A C 1
ATOM 934 O O . HIS A 1 120 ? 8.594 -1.856 -4.046 1.00 90.62 120 HIS A O 1
ATOM 940 N N . LYS A 1 121 ? 10.034 -0.800 -5.403 1.00 92.12 121 LYS A N 1
ATOM 941 C CA . LYS A 1 121 ? 10.920 -0.364 -4.311 1.00 92.12 121 LYS A CA 1
ATOM 942 C C . LYS A 1 121 ? 10.188 0.531 -3.307 1.00 92.12 121 LYS A C 1
ATOM 944 O O . LYS A 1 121 ? 10.401 0.388 -2.109 1.00 92.12 121 LYS A O 1
ATOM 949 N N . GLN A 1 122 ? 9.312 1.420 -3.775 1.00 93.38 122 GLN A N 1
ATOM 950 C CA . GLN A 1 122 ? 8.526 2.284 -2.892 1.00 93.38 122 GLN A CA 1
ATOM 951 C C . GLN A 1 122 ? 7.508 1.518 -2.048 1.00 93.38 122 GLN A C 1
ATOM 953 O O . GLN A 1 122 ? 7.322 1.882 -0.896 1.00 93.38 122 GLN A O 1
ATOM 958 N N . TYR A 1 123 ? 6.905 0.437 -2.549 1.00 93.62 123 TYR A N 1
ATOM 959 C CA . TYR A 1 123 ? 6.048 -0.425 -1.723 1.00 93.62 123 TYR A CA 1
ATOM 960 C C . TYR A 1 123 ? 6.819 -1.080 -0.575 1.00 93.62 123 TYR A C 1
ATOM 962 O O . TYR A 1 123 ? 6.325 -1.120 0.549 1.00 93.62 123 TYR A O 1
ATOM 970 N N . ILE A 1 124 ? 8.048 -1.540 -0.832 1.00 94.00 124 ILE A N 1
ATOM 971 C CA . ILE A 1 124 ? 8.917 -2.097 0.216 1.00 94.00 124 ILE A CA 1
ATOM 972 C C . ILE A 1 124 ? 9.242 -1.024 1.265 1.00 94.00 124 ILE A C 1
ATOM 974 O O . ILE A 1 124 ? 9.164 -1.288 2.465 1.00 94.00 124 ILE A O 1
ATOM 978 N N . LEU A 1 125 ? 9.578 0.192 0.822 1.00 95.56 125 LEU A N 1
ATOM 979 C CA . LEU A 1 125 ? 9.844 1.320 1.719 1.00 95.56 125 LEU A CA 1
ATOM 980 C C . LEU A 1 125 ? 8.598 1.724 2.518 1.00 95.56 125 LEU A C 1
ATOM 982 O O . LEU A 1 125 ? 8.703 1.914 3.724 1.00 95.56 125 LEU A O 1
ATOM 986 N N . ALA A 1 126 ? 7.424 1.768 1.886 1.00 95.56 126 ALA A N 1
ATOM 987 C CA . ALA A 1 126 ? 6.161 2.077 2.549 1.00 95.56 126 ALA A CA 1
ATOM 988 C C . ALA A 1 126 ? 5.831 1.030 3.620 1.00 95.56 126 ALA A C 1
ATOM 990 O O . ALA A 1 126 ? 5.417 1.385 4.718 1.00 95.56 126 ALA A O 1
ATOM 991 N N . GLY A 1 127 ? 6.079 -0.256 3.345 1.00 96.06 127 GLY A N 1
ATOM 992 C CA . GLY A 1 127 ? 5.939 -1.319 4.339 1.00 96.06 127 GLY A CA 1
ATOM 993 C C . GLY A 1 127 ? 6.846 -1.126 5.555 1.00 96.06 127 GLY A C 1
ATOM 994 O O . GLY A 1 127 ? 6.388 -1.270 6.685 1.00 96.06 127 GLY A O 1
ATOM 995 N N . ARG A 1 128 ? 8.118 -0.760 5.347 1.00 96.81 128 ARG A N 1
ATOM 996 C CA . ARG A 1 128 ? 9.054 -0.461 6.449 1.00 96.81 128 ARG A CA 1
ATOM 997 C C . ARG A 1 128 ? 8.608 0.755 7.257 1.00 96.81 128 ARG A C 1
ATOM 999 O O . ARG A 1 128 ? 8.482 0.653 8.471 1.00 96.81 128 ARG A O 1
ATOM 1006 N N . PHE A 1 129 ? 8.276 1.843 6.571 1.00 97.50 129 PHE A N 1
ATOM 1007 C CA . PHE A 1 129 ? 7.768 3.067 7.182 1.00 97.50 129 PHE A CA 1
ATOM 1008 C C . PHE A 1 129 ? 6.524 2.804 8.046 1.00 97.50 129 PHE A C 1
ATOM 1010 O O . PHE A 1 129 ? 6.437 3.245 9.187 1.00 97.50 129 PHE A O 1
ATOM 1017 N N . LEU A 1 130 ? 5.569 2.014 7.548 1.00 96.31 130 LEU A N 1
ATOM 1018 C CA . LEU A 1 130 ? 4.358 1.675 8.296 1.00 96.31 130 LEU A CA 1
ATOM 1019 C C . LEU A 1 130 ? 4.648 0.832 9.543 1.00 96.31 130 LEU A C 1
ATOM 1021 O O . LEU A 1 130 ? 4.021 1.065 10.579 1.00 96.31 130 LEU A O 1
ATOM 1025 N N . ARG A 1 131 ? 5.618 -0.093 9.480 1.00 96.00 131 ARG A N 1
ATOM 1026 C CA . ARG A 1 131 ? 6.095 -0.826 10.667 1.00 96.00 131 ARG A CA 1
ATOM 1027 C C . ARG A 1 131 ? 6.689 0.120 11.707 1.00 96.00 131 ARG A C 1
ATOM 1029 O O . ARG A 1 131 ? 6.361 -0.010 12.881 1.00 96.00 131 ARG A O 1
ATOM 1036 N N . GLU A 1 132 ? 7.495 1.094 11.285 1.00 96.88 132 GLU A N 1
ATOM 1037 C CA . GLU A 1 132 ? 8.069 2.124 12.169 1.00 96.88 132 GLU A CA 1
ATOM 1038 C C . GLU A 1 132 ? 6.981 2.994 12.824 1.00 96.88 132 GLU A C 1
ATOM 1040 O O . GLU A 1 132 ? 7.110 3.380 13.983 1.00 96.88 132 GLU A O 1
ATOM 1045 N N . LYS A 1 133 ? 5.851 3.225 12.140 1.00 95.69 133 LYS A N 1
ATOM 1046 C CA . LYS A 1 133 ? 4.643 3.867 12.704 1.00 95.69 133 LYS A CA 1
ATOM 1047 C C . LYS A 1 133 ? 3.783 2.937 13.577 1.00 95.69 133 LYS A C 1
ATOM 1049 O O . LYS A 1 133 ? 2.667 3.296 13.970 1.00 95.69 133 LYS A O 1
ATOM 1054 N N . GLY A 1 134 ? 4.262 1.729 13.871 1.00 94.19 134 GLY A N 1
ATOM 1055 C CA . GLY A 1 134 ? 3.555 0.738 14.680 1.00 94.19 134 GLY A CA 1
ATOM 1056 C C . GLY A 1 134 ? 2.317 0.164 13.990 1.00 94.19 134 GLY A C 1
ATOM 1057 O O . GLY A 1 134 ? 1.324 -0.127 14.658 1.00 94.19 134 GLY A O 1
ATOM 1058 N N . THR A 1 135 ? 2.317 0.078 12.659 1.00 94.31 135 THR A N 1
ATOM 1059 C CA . THR A 1 135 ? 1.307 -0.663 11.890 1.00 94.31 135 THR A CA 1
ATOM 1060 C C . THR A 1 135 ? 1.831 -2.075 11.640 1.00 94.31 135 THR A C 1
ATOM 1062 O O . THR A 1 135 ? 2.930 -2.217 11.099 1.00 94.31 135 THR A O 1
ATOM 1065 N N . PRO A 1 136 ? 1.084 -3.132 11.989 1.00 93.38 136 PRO A N 1
ATOM 1066 C CA . PRO A 1 136 ? 1.461 -4.491 11.626 1.00 93.38 136 PRO A CA 1
ATOM 1067 C C . PRO A 1 136 ? 1.470 -4.662 10.095 1.00 93.38 136 PRO A C 1
ATOM 1069 O O . PRO A 1 136 ? 0.498 -4.318 9.420 1.00 93.38 136 PRO A O 1
ATOM 1072 N N . VAL A 1 137 ? 2.574 -5.173 9.534 1.00 94.81 137 VAL A N 1
ATOM 1073 C CA . VAL A 1 137 ? 2.735 -5.362 8.079 1.00 94.81 137 VAL A CA 1
ATOM 1074 C C . VAL A 1 137 ? 3.179 -6.786 7.761 1.00 94.81 137 VAL A C 1
ATOM 1076 O O . VAL A 1 137 ? 4.345 -7.136 7.984 1.00 94.81 137 VAL A O 1
ATOM 1079 N N . LEU A 1 138 ? 2.279 -7.552 7.149 1.00 92.31 138 LEU A N 1
ATOM 1080 C CA . LEU A 1 138 ? 2.539 -8.863 6.564 1.00 92.31 138 LEU A CA 1
ATOM 1081 C C . LEU A 1 138 ? 2.980 -8.701 5.104 1.00 92.31 138 LEU A C 1
ATOM 1083 O O . LEU A 1 138 ? 2.439 -7.882 4.361 1.00 92.31 138 LEU A O 1
ATOM 1087 N N . THR A 1 139 ? 3.998 -9.445 4.688 1.00 90.62 139 THR A N 1
ATOM 1088 C CA . THR A 1 139 ? 4.534 -9.394 3.324 1.00 90.62 139 THR A CA 1
ATOM 1089 C C . THR A 1 139 ? 4.462 -10.775 2.701 1.00 90.62 139 THR A C 1
ATOM 1091 O O . THR A 1 139 ? 5.073 -11.696 3.226 1.00 90.62 139 THR A O 1
ATOM 1094 N N . LEU A 1 140 ? 3.741 -10.887 1.587 1.00 89.81 140 LEU A N 1
ATOM 1095 C CA . LEU A 1 140 ? 3.447 -12.139 0.898 1.00 89.81 140 LEU A CA 1
ATOM 1096 C C . LEU A 1 140 ? 4.143 -12.166 -0.464 1.00 89.81 140 LEU A C 1
ATOM 1098 O O . LEU A 1 140 ? 3.926 -11.273 -1.290 1.00 89.81 140 LEU A O 1
ATOM 1102 N N . ASP A 1 141 ? 4.969 -13.183 -0.709 1.00 88.94 141 ASP A N 1
ATOM 1103 C CA . ASP A 1 141 ? 5.627 -13.401 -2.002 1.00 88.94 141 ASP A CA 1
ATOM 1104 C C . ASP A 1 141 ? 4.707 -14.208 -2.929 1.00 88.94 141 ASP A C 1
ATOM 1106 O O . ASP A 1 141 ? 4.626 -15.433 -2.865 1.00 88.94 141 ASP A O 1
ATOM 1110 N N . THR A 1 142 ? 4.025 -13.511 -3.838 1.00 86.25 142 THR A N 1
ATOM 1111 C CA . THR A 1 142 ? 3.045 -14.111 -4.759 1.00 86.25 142 THR A CA 1
ATOM 1112 C C . THR A 1 142 ? 3.656 -14.998 -5.848 1.00 86.25 142 THR A C 1
ATOM 1114 O O . THR A 1 142 ? 2.920 -15.514 -6.693 1.00 86.25 142 THR A O 1
ATOM 1117 N N . GLU A 1 143 ? 4.982 -15.138 -5.890 1.00 85.00 143 GLU A N 1
ATOM 1118 C CA . GLU A 1 143 ? 5.669 -16.102 -6.757 1.00 85.00 143 GLU A CA 1
ATOM 1119 C C . GLU A 1 143 ? 5.872 -17.457 -6.067 1.00 85.00 143 GLU A C 1
ATOM 1121 O O . GLU A 1 143 ? 6.090 -18.451 -6.755 1.00 85.00 143 GLU A O 1
ATOM 1126 N N . LYS A 1 144 ? 5.795 -17.506 -4.731 1.00 86.00 144 LYS A N 1
ATOM 1127 C CA . LYS A 1 144 ? 6.068 -18.715 -3.935 1.00 86.00 144 LYS A CA 1
ATOM 1128 C C . LYS A 1 144 ? 4.926 -19.122 -3.011 1.00 86.00 144 LYS A C 1
ATOM 1130 O O . LYS A 1 144 ? 4.971 -20.214 -2.456 1.00 86.00 144 LYS A O 1
ATOM 1135 N N . MET A 1 145 ? 3.943 -18.246 -2.816 1.00 82.75 145 MET A N 1
ATOM 1136 C CA . MET A 1 145 ? 2.896 -18.466 -1.829 1.00 82.75 145 MET A CA 1
ATOM 1137 C C . MET A 1 145 ? 1.919 -19.581 -2.205 1.00 82.75 145 MET A C 1
ATOM 1139 O O . MET A 1 145 ? 1.506 -19.704 -3.361 1.00 82.75 145 MET A O 1
ATOM 1143 N N . ASN A 1 146 ? 1.463 -20.297 -1.180 1.00 86.69 146 ASN A N 1
ATOM 1144 C CA . ASN A 1 146 ? 0.210 -21.040 -1.196 1.00 86.69 146 ASN A CA 1
ATOM 1145 C C . ASN A 1 146 ? -0.911 -20.114 -0.689 1.00 86.69 146 ASN A C 1
ATOM 1147 O O . ASN A 1 146 ? -0.820 -19.568 0.407 1.00 86.69 146 ASN A O 1
ATOM 1151 N N . VAL A 1 147 ? -1.958 -19.912 -1.496 1.00 81.19 147 VAL A N 1
ATOM 1152 C CA . VAL A 1 147 ? -3.051 -18.972 -1.186 1.00 81.19 147 VAL A CA 1
ATOM 1153 C C . VAL A 1 147 ? -3.742 -19.321 0.131 1.00 81.19 147 VAL A C 1
ATOM 1155 O O . VAL A 1 147 ? -4.016 -18.414 0.914 1.00 81.19 147 VAL A O 1
ATOM 1158 N N . ASP A 1 148 ? -3.996 -20.604 0.382 1.00 83.31 148 ASP A N 1
ATOM 1159 C CA . ASP A 1 148 ? -4.763 -21.043 1.550 1.00 83.31 148 ASP A CA 1
ATOM 1160 C C . ASP A 1 148 ? -3.954 -20.865 2.843 1.00 83.31 148 ASP A C 1
ATOM 1162 O O . ASP A 1 148 ? -4.465 -20.373 3.850 1.00 83.31 148 ASP A O 1
ATOM 1166 N N . GLU A 1 149 ? -2.661 -21.194 2.803 1.00 85.19 149 GLU A N 1
ATOM 1167 C CA . GLU A 1 149 ? -1.747 -21.017 3.937 1.00 85.19 149 GLU A CA 1
ATOM 1168 C C . GLU A 1 149 ? -1.557 -19.536 4.286 1.00 85.19 149 GLU A C 1
ATOM 1170 O O . GLU A 1 149 ? -1.660 -19.156 5.453 1.00 85.19 149 GLU A O 1
ATOM 1175 N N . GLU A 1 150 ? -1.346 -18.676 3.286 1.00 83.62 150 GLU A N 1
ATOM 1176 C CA . GLU A 1 150 ? -1.159 -17.243 3.529 1.00 83.62 150 GLU A CA 1
ATOM 1177 C C . GLU A 1 150 ? -2.455 -16.531 3.934 1.00 83.62 150 GLU A C 1
ATOM 1179 O O . GLU A 1 150 ? -2.419 -15.562 4.697 1.00 83.62 150 GLU A O 1
ATOM 1184 N N . ALA A 1 151 ? -3.611 -16.992 3.443 1.00 81.56 151 ALA A N 1
ATOM 1185 C CA . ALA A 1 151 ? -4.904 -16.484 3.891 1.00 81.56 151 ALA A CA 1
ATOM 1186 C C . ALA A 1 151 ? -5.109 -16.781 5.382 1.00 81.56 151 ALA A C 1
ATOM 1188 O O . ALA A 1 151 ? -5.469 -15.877 6.139 1.00 81.56 151 ALA A O 1
ATOM 1189 N N . ASN A 1 152 ? -4.799 -18.006 5.814 1.00 83.00 152 ASN A N 1
ATOM 1190 C CA . ASN A 1 152 ? -4.829 -18.375 7.227 1.00 83.00 152 ASN A CA 1
ATOM 1191 C C . ASN A 1 152 ? -3.838 -17.542 8.047 1.00 83.00 152 ASN A C 1
ATOM 1193 O O . ASN A 1 152 ? -4.218 -16.995 9.080 1.00 83.00 152 ASN A O 1
ATOM 1197 N N . LEU A 1 153 ? -2.608 -17.348 7.557 1.00 83.75 153 LEU A N 1
ATOM 1198 C CA . LEU A 1 153 ? -1.624 -16.494 8.223 1.00 83.75 153 LEU A CA 1
ATOM 1199 C C . LEU A 1 153 ? -2.143 -15.060 8.403 1.00 83.75 153 LEU A C 1
ATOM 1201 O O . LEU A 1 153 ? -1.991 -14.483 9.479 1.00 83.75 153 LEU A O 1
ATOM 1205 N N . ALA A 1 154 ? -2.775 -14.485 7.378 1.00 81.56 154 ALA A N 1
ATOM 1206 C CA . ALA A 1 154 ? -3.348 -13.145 7.455 1.00 81.56 154 ALA A CA 1
ATOM 1207 C C . ALA A 1 154 ? -4.499 -13.055 8.473 1.00 81.56 154 ALA A C 1
ATOM 1209 O O . ALA A 1 154 ? -4.590 -12.055 9.187 1.00 81.56 154 ALA A O 1
ATOM 1210 N N . LEU A 1 155 ? -5.346 -14.086 8.565 1.00 82.19 155 LEU A N 1
ATOM 1211 C CA . LEU A 1 155 ? -6.438 -14.156 9.542 1.00 82.19 155 LEU A CA 1
ATOM 1212 C C . LEU A 1 155 ? -5.912 -14.289 10.975 1.00 82.19 155 LEU A C 1
ATOM 1214 O O . LEU A 1 155 ? -6.305 -13.492 11.827 1.00 82.19 155 LEU A O 1
ATOM 1218 N N . THR A 1 156 ? -4.972 -15.205 11.225 1.00 82.88 156 THR A N 1
ATOM 1219 C CA . THR A 1 156 ? -4.317 -15.363 12.534 1.00 82.88 156 THR A CA 1
ATOM 1220 C C . THR A 1 156 ? -3.606 -14.086 12.957 1.00 82.88 156 THR A C 1
ATOM 1222 O O . THR A 1 156 ? -3.757 -13.610 14.080 1.00 82.88 156 THR A O 1
ATOM 1225 N N . PHE A 1 157 ? -2.873 -13.458 12.040 1.00 79.94 157 PHE A N 1
ATOM 1226 C CA . PHE A 1 157 ? -2.162 -12.217 12.330 1.00 79.94 157 PHE A CA 1
ATOM 1227 C C . PHE A 1 157 ? -3.114 -11.038 12.600 1.00 79.94 157 PHE A C 1
ATOM 1229 O O . PHE A 1 157 ? -2.771 -10.121 13.344 1.00 79.94 157 PHE A O 1
ATOM 1236 N N . ALA A 1 158 ? -4.321 -11.067 12.027 1.00 75.94 158 ALA A N 1
ATOM 1237 C CA . ALA A 1 158 ? -5.388 -10.116 12.321 1.00 75.94 158 ALA A CA 1
ATOM 1238 C C . ALA A 1 158 ? -6.180 -10.452 13.604 1.00 75.94 158 ALA A C 1
ATOM 1240 O O . ALA A 1 158 ? -7.032 -9.656 14.002 1.00 75.94 158 ALA A O 1
ATOM 1241 N N . GLY A 1 159 ? -5.925 -11.600 14.246 1.00 78.31 159 GLY A N 1
ATOM 1242 C CA . GLY A 1 159 ? -6.703 -12.099 15.385 1.00 78.31 159 GLY A CA 1
ATOM 1243 C C . GLY A 1 159 ? -8.141 -12.485 15.017 1.00 78.31 159 GLY A C 1
ATOM 1244 O O . GLY A 1 159 ? -9.049 -12.339 15.838 1.00 78.31 159 GLY A O 1
ATOM 1245 N N . LEU A 1 160 ? -8.352 -12.902 13.765 1.00 74.69 160 LEU A N 1
ATOM 1246 C CA . LEU A 1 160 ? -9.648 -13.257 13.177 1.00 74.69 160 LEU A CA 1
ATOM 1247 C C . LEU A 1 160 ? -9.806 -14.769 12.944 1.00 74.69 160 LEU A C 1
ATOM 1249 O O . LEU A 1 160 ? -10.797 -15.188 12.352 1.00 74.69 160 LEU A O 1
ATOM 1253 N N . ASP A 1 161 ? -8.853 -15.584 13.390 1.00 70.44 161 ASP A N 1
ATOM 1254 C CA . ASP A 1 161 ? -8.928 -17.043 13.401 1.00 70.44 161 ASP A CA 1
ATOM 1255 C C . ASP A 1 161 ? -9.729 -17.530 14.619 1.00 70.44 161 ASP A C 1
ATOM 1257 O O . ASP A 1 161 ? -9.189 -17.867 15.672 1.00 70.44 161 ASP A O 1
ATOM 1261 N N . ARG A 1 162 ? -11.058 -17.519 14.504 1.00 55.41 162 ARG A N 1
ATOM 1262 C CA . ARG A 1 162 ? -11.960 -18.128 15.490 1.00 55.41 162 ARG A CA 1
ATOM 1263 C C . ARG A 1 162 ? -12.958 -19.049 14.821 1.00 55.41 162 ARG A C 1
ATOM 1265 O O . ARG A 1 162 ? -13.552 -18.613 13.810 1.00 55.41 162 ARG A O 1
#

Organism: NCBI:txid1618559

pLDDT: mean 79.82, std 15.08, range [38.66, 97.5]

Sequence (162 aa):
MTGALIAHRADIYREHVEAKLEKGMVVIANRGEPATLAYQTARKEIGMEEVWSMHRESGIRKPGLVVLTICSPNIAADREKTDSSYARREREGGGGLSGKITRESGLKNNEMLERRRKIHKQYILAGRFLREKGTPVLTLDTEKMNVDEEANLALTFAGLDR

Radius of gyration: 16.52 Å; chains: 1; bounding box: 32×39×40 Å

InterPro domains:
  IPR027417 P-loop containing nucleoside triphosphate hydrolase [G3DSA:3.40.50.300] (2-155)
  IPR027417 P-loop containing nucleoside triphosphate hydrolase [SSF52540] (6-151)
  IPR039430 Thymidylate kinase-like domain [PF02223] (6-85)